Protein AF-A0A7C1RGD0-F1 (afdb_monomer_lite)

Sequence (67 aa):
MNALTIFLGMVGPWQIGIIVLVILLLFGGKKIPEMMRGLGSGIKEFKDASKEEDKPLSEEKIEEKKS

Secondary structure (DSSP, 8-state):
--HHHHHHT---HHHHHHHHHHHHHHH-TTHHHHHHHHHHHHHHHHHHHHHHHTS-S--S---S---

Structure (mmCIF, N/CA/C/O backbone):
data_AF-A0A7C1RGD0-F1
#
_entry.id   AF-A0A7C1RGD0-F1
#
loop_
_atom_site.group_PDB
_atom_site.id
_atom_site.type_symbol
_atom_site.label_atom_id
_atom_site.label_alt_id
_atom_site.label_comp_id
_atom_site.label_asym_id
_atom_site.label_entity_id
_atom_site.label_seq_id
_atom_site.pdbx_PDB_ins_code
_atom_site.Cartn_x
_atom_site.Cartn_y
_atom_site.Cartn_z
_atom_site.occupancy
_atom_site.B_iso_or_equiv
_atom_site.auth_seq_id
_atom_site.auth_comp_id
_atom_site.auth_asym_id
_atom_site.auth_atom_id
_atom_site.pdbx_PDB_model_num
ATOM 1 N N . MET A 1 1 ? 23.771 -11.396 -19.666 1.00 55.19 1 MET A N 1
ATOM 2 C CA . MET A 1 1 ? 23.789 -12.046 -18.336 1.00 55.19 1 MET A CA 1
ATOM 3 C C . MET A 1 1 ? 23.347 -11.033 -17.281 1.00 55.19 1 MET A C 1
ATOM 5 O O . MET A 1 1 ? 24.074 -10.757 -16.341 1.00 55.19 1 MET A O 1
ATOM 9 N N . ASN A 1 2 ? 22.157 -10.445 -17.462 1.00 58.28 2 ASN A N 1
ATOM 10 C CA . ASN A 1 2 ? 21.727 -9.269 -16.687 1.00 58.28 2 ASN A CA 1
ATOM 11 C C . ASN A 1 2 ? 20.537 -9.588 -15.769 1.00 58.28 2 ASN A C 1
ATOM 13 O O . ASN A 1 2 ? 20.214 -8.812 -14.882 1.00 58.28 2 ASN A O 1
ATOM 17 N N . ALA A 1 3 ? 19.888 -10.742 -15.961 1.00 62.44 3 ALA A N 1
ATOM 18 C CA . ALA A 1 3 ? 18.794 -11.184 -15.103 1.00 62.44 3 ALA A CA 1
ATOM 19 C C . ALA A 1 3 ? 19.283 -11.463 -13.672 1.00 62.44 3 ALA A C 1
ATOM 21 O O . ALA A 1 3 ? 18.650 -11.043 -12.713 1.00 62.44 3 ALA A O 1
ATOM 22 N N . LEU A 1 4 ? 20.451 -12.093 -13.516 1.00 63.16 4 LEU A N 1
ATOM 23 C CA . LEU A 1 4 ? 20.995 -12.423 -12.197 1.00 63.16 4 LEU A CA 1
ATOM 24 C C . LEU A 1 4 ? 21.372 -11.165 -11.390 1.00 63.16 4 LEU A C 1
ATOM 26 O O . LEU A 1 4 ? 21.137 -11.114 -10.190 1.00 63.16 4 LEU A O 1
ATOM 30 N N . THR A 1 5 ? 21.886 -10.120 -12.046 1.00 60.88 5 THR A N 1
ATOM 31 C CA . THR A 1 5 ? 22.185 -8.822 -11.417 1.00 60.88 5 THR A CA 1
ATOM 32 C C . THR A 1 5 ? 20.929 -8.014 -11.083 1.00 60.88 5 THR A C 1
ATOM 34 O O . THR A 1 5 ? 20.924 -7.333 -10.059 1.00 60.88 5 THR A O 1
ATOM 37 N N . ILE A 1 6 ? 19.856 -8.136 -11.880 1.00 63.34 6 ILE A N 1
ATOM 38 C CA . ILE A 1 6 ? 18.522 -7.601 -11.543 1.00 63.34 6 ILE A CA 1
ATOM 39 C C . ILE A 1 6 ? 17.980 -8.256 -10.262 1.00 63.34 6 ILE A C 1
ATOM 41 O O . ILE A 1 6 ? 17.370 -7.567 -9.448 1.00 63.34 6 ILE A O 1
ATOM 45 N N . PHE A 1 7 ? 18.226 -9.556 -10.065 1.00 60.91 7 PHE A N 1
ATOM 46 C CA . PHE A 1 7 ? 17.717 -10.309 -8.915 1.00 60.91 7 PHE A CA 1
ATOM 47 C C . PHE A 1 7 ? 18.577 -10.217 -7.640 1.00 60.91 7 PHE A C 1
ATOM 49 O O . PHE A 1 7 ? 18.005 -10.227 -6.555 1.00 60.91 7 PHE A O 1
ATOM 56 N N . LEU A 1 8 ? 19.913 -10.138 -7.729 1.00 64.50 8 LEU A N 1
ATOM 57 C CA . LEU A 1 8 ? 20.799 -10.295 -6.557 1.00 64.50 8 LEU A CA 1
ATOM 58 C C . LEU A 1 8 ? 21.590 -9.048 -6.119 1.00 64.50 8 LEU A C 1
ATOM 60 O O . LEU A 1 8 ? 22.144 -9.061 -5.025 1.00 64.50 8 LEU A O 1
ATOM 64 N N . GLY A 1 9 ? 21.729 -8.013 -6.954 1.00 61.16 9 GLY A N 1
ATOM 65 C CA . GLY A 1 9 ? 22.826 -7.047 -6.775 1.00 61.16 9 GLY A CA 1
ATOM 66 C C . GLY A 1 9 ? 22.444 -5.690 -6.201 1.00 61.16 9 GLY A C 1
ATOM 67 O O . GLY A 1 9 ? 23.041 -5.234 -5.235 1.00 61.16 9 GLY A O 1
ATOM 68 N N . MET A 1 10 ? 21.494 -4.998 -6.825 1.00 60.69 10 MET A N 1
ATOM 69 C CA . MET A 1 10 ? 21.148 -3.613 -6.494 1.00 60.69 10 MET A CA 1
ATOM 70 C C . MET A 1 10 ? 19.737 -3.350 -7.017 1.00 60.69 10 MET A C 1
ATOM 72 O O . MET A 1 10 ? 19.568 -2.916 -8.157 1.00 60.69 10 MET A O 1
ATOM 76 N N . VAL A 1 11 ? 18.706 -3.646 -6.223 1.00 66.38 11 VAL A N 1
ATOM 77 C CA . VAL A 1 11 ? 17.329 -3.275 -6.579 1.00 66.38 11 VAL A CA 1
ATOM 78 C C . VAL A 1 11 ? 17.185 -1.771 -6.340 1.00 66.38 11 VAL A C 1
ATOM 80 O O . VAL A 1 11 ? 16.765 -1.318 -5.280 1.00 66.38 11 VAL A O 1
ATOM 83 N N . GLY A 1 12 ? 17.658 -0.979 -7.300 1.00 76.00 12 GLY A N 1
ATOM 84 C CA . GLY A 1 12 ? 17.557 0.472 -7.254 1.00 76.00 12 GLY A CA 1
ATOM 85 C C . GLY A 1 12 ? 16.103 0.946 -7.385 1.00 76.00 12 GLY A C 1
ATOM 86 O O . GLY A 1 12 ? 15.232 0.183 -7.822 1.00 76.00 12 GLY A O 1
ATOM 87 N N . PRO A 1 13 ? 15.823 2.225 -7.067 1.00 81.44 13 PRO A N 1
ATOM 88 C CA . PRO A 1 13 ? 14.478 2.799 -7.172 1.00 81.44 13 PRO A CA 1
ATOM 89 C C . PRO A 1 13 ? 13.856 2.620 -8.565 1.00 81.44 13 PRO A C 1
ATOM 91 O O . PRO A 1 13 ? 12.646 2.448 -8.697 1.00 81.44 13 PRO A O 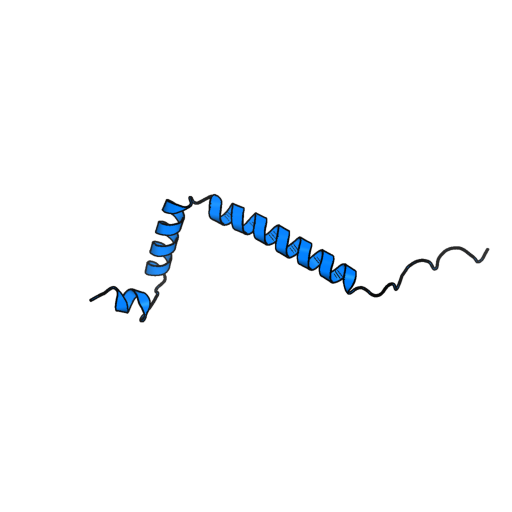1
ATOM 94 N N . TRP A 1 14 ? 14.696 2.607 -9.605 1.00 83.44 14 TRP A N 1
ATOM 95 C CA . TRP A 1 14 ? 14.276 2.449 -10.994 1.00 83.44 14 TRP A CA 1
ATOM 96 C C . TRP A 1 14 ? 13.690 1.060 -11.287 1.00 83.44 14 TRP A C 1
ATOM 98 O O . TRP A 1 14 ? 12.658 0.938 -11.942 1.00 83.44 14 TRP A O 1
ATOM 108 N N . GLN A 1 15 ? 14.305 0.002 -10.757 1.00 82.50 15 GLN A N 1
ATOM 109 C CA . GLN A 1 15 ? 13.851 -1.376 -10.938 1.00 82.50 15 GLN A CA 1
ATOM 110 C C . GLN A 1 15 ? 12.542 -1.635 -10.189 1.00 82.50 15 GLN A C 1
ATOM 112 O O . GLN A 1 15 ? 11.630 -2.247 -10.744 1.00 82.50 15 GLN A O 1
ATOM 117 N N . ILE A 1 16 ? 12.426 -1.120 -8.959 1.00 85.81 16 ILE A N 1
ATOM 118 C CA . ILE A 1 16 ? 11.182 -1.196 -8.179 1.00 85.81 16 ILE A CA 1
ATOM 119 C C . ILE A 1 16 ? 10.050 -0.502 -8.943 1.00 85.81 16 ILE A C 1
ATOM 121 O O . ILE A 1 16 ? 8.968 -1.071 -9.075 1.00 85.81 16 ILE A O 1
ATOM 125 N N . GLY A 1 17 ? 10.312 0.676 -9.518 1.00 89.56 17 GLY A N 1
ATOM 126 C CA . GLY A 1 17 ? 9.347 1.392 -10.353 1.00 89.56 17 GLY A CA 1
ATOM 127 C C . GLY A 1 17 ? 8.842 0.566 -11.540 1.00 89.56 17 GLY A C 1
ATOM 128 O O . GLY A 1 17 ? 7.638 0.519 -11.779 1.00 89.56 17 GLY A O 1
ATOM 129 N N . ILE A 1 18 ? 9.732 -0.146 -12.242 1.00 90.62 18 ILE A N 1
ATOM 130 C CA . ILE A 1 18 ? 9.353 -1.023 -13.364 1.00 90.62 18 ILE A CA 1
ATOM 131 C C . ILE A 1 18 ? 8.490 -2.201 -12.891 1.00 90.62 18 ILE A C 1
ATOM 133 O O . ILE A 1 18 ? 7.481 -2.506 -13.524 1.00 90.62 18 ILE A O 1
ATOM 137 N N . ILE A 1 19 ? 8.843 -2.848 -11.777 1.00 88.75 19 ILE A N 1
ATOM 138 C CA . ILE A 1 19 ? 8.060 -3.968 -11.227 1.00 88.75 19 ILE A CA 1
ATOM 139 C C . ILE A 1 19 ? 6.656 -3.496 -10.842 1.00 88.75 19 ILE A C 1
ATOM 141 O O . ILE A 1 19 ? 5.665 -4.121 -11.223 1.00 88.75 19 ILE A O 1
ATOM 145 N N . VAL A 1 20 ? 6.565 -2.366 -10.136 1.00 89.2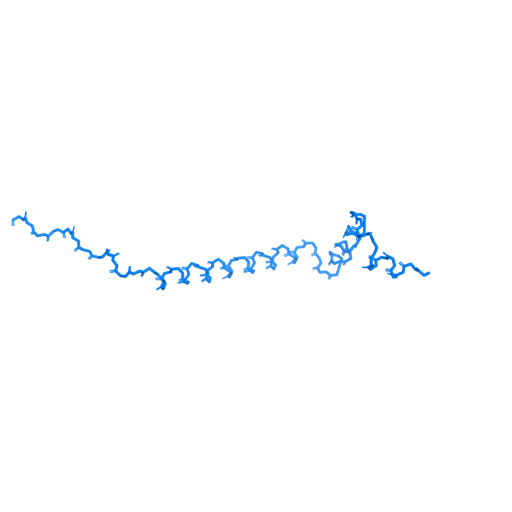5 20 VAL A N 1
ATOM 146 C CA . VAL A 1 20 ? 5.285 -1.756 -9.761 1.00 89.25 20 VAL A CA 1
ATOM 147 C C . VAL A 1 20 ? 4.474 -1.416 -11.006 1.00 89.25 20 VAL A C 1
ATOM 149 O O . VAL A 1 20 ? 3.287 -1.716 -11.033 1.00 89.25 20 VAL A O 1
ATOM 152 N N . LEU A 1 21 ? 5.094 -0.867 -12.053 1.00 92.06 21 LEU A N 1
ATOM 153 C CA . LEU A 1 21 ? 4.416 -0.540 -13.307 1.00 92.06 21 LEU A CA 1
ATOM 154 C C . LEU A 1 21 ? 3.840 -1.783 -14.001 1.00 92.06 21 LEU A C 1
ATOM 156 O O . LEU A 1 21 ? 2.688 -1.759 -14.426 1.00 92.06 21 LEU A O 1
ATOM 160 N N . VAL A 1 22 ? 4.600 -2.880 -14.080 1.00 93.00 22 VAL A N 1
ATOM 161 C CA . VAL A 1 22 ? 4.117 -4.147 -14.657 1.00 93.00 22 VAL A CA 1
ATOM 162 C C . VAL A 1 22 ? 2.940 -4.695 -13.851 1.00 93.00 22 VAL A C 1
ATOM 164 O O . VAL A 1 22 ? 1.910 -5.042 -14.423 1.00 93.00 22 VAL A O 1
ATOM 167 N N . ILE A 1 23 ? 3.049 -4.714 -12.522 1.00 91.31 23 ILE A N 1
ATOM 168 C CA . ILE A 1 23 ? 1.954 -5.128 -11.637 1.00 91.31 23 ILE A CA 1
ATOM 169 C C . ILE A 1 23 ? 0.724 -4.224 -11.833 1.00 91.31 23 ILE A C 1
ATOM 171 O O . ILE A 1 23 ? -0.400 -4.718 -11.911 1.00 91.31 23 ILE A O 1
ATOM 175 N N . LEU A 1 24 ? 0.919 -2.911 -11.969 1.00 91.88 24 LEU A N 1
ATOM 176 C CA . LEU A 1 24 ? -0.154 -1.945 -12.196 1.00 91.88 24 LEU A CA 1
ATOM 177 C C . LEU A 1 24 ? -0.853 -2.155 -13.543 1.00 91.88 24 LEU A C 1
ATOM 179 O O . LEU A 1 24 ? -2.057 -1.943 -13.630 1.00 91.88 24 LEU A O 1
ATOM 183 N N . LEU A 1 25 ? -0.125 -2.568 -14.584 1.00 92.44 25 LEU A N 1
ATOM 184 C CA . LEU A 1 25 ? -0.698 -2.889 -15.893 1.00 92.44 25 LEU A CA 1
ATOM 185 C C . LEU A 1 25 ? -1.491 -4.202 -15.867 1.00 92.44 25 LEU A C 1
ATOM 187 O O . LEU A 1 25 ? -2.543 -4.283 -16.493 1.00 92.44 25 LEU A O 1
ATOM 191 N N . LEU A 1 26 ? -1.022 -5.209 -15.124 1.00 92.44 26 LEU A N 1
ATOM 192 C CA . LEU A 1 26 ? -1.696 -6.507 -15.012 1.00 92.44 26 LEU A CA 1
ATOM 193 C C . LEU A 1 26 ? -2.951 -6.451 -14.132 1.00 92.44 26 LEU A C 1
ATOM 195 O O . LEU A 1 26 ? -3.990 -7.003 -14.488 1.00 92.44 26 LEU A O 1
ATOM 199 N N . PHE A 1 27 ? -2.861 -5.796 -12.975 1.00 89.56 27 PHE A N 1
ATOM 200 C CA . PHE A 1 27 ? -3.944 -5.752 -11.989 1.00 89.56 27 PHE A CA 1
ATOM 201 C C . PHE A 1 27 ? -4.783 -4.471 -12.073 1.00 89.56 27 PHE A C 1
ATOM 203 O O . PHE A 1 27 ? -5.919 -4.447 -11.597 1.00 89.56 27 PHE A O 1
ATOM 210 N N . GLY A 1 28 ? -4.263 -3.413 -1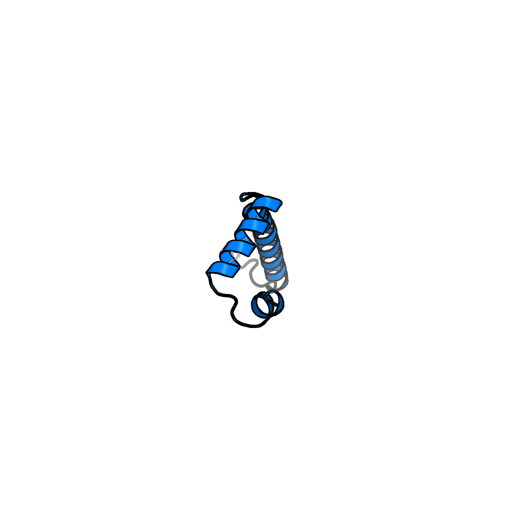2.695 1.00 85.00 28 GLY A N 1
ATOM 211 C CA . GLY A 1 28 ? -4.873 -2.087 -12.720 1.00 85.00 28 GLY A CA 1
ATOM 212 C C . GLY A 1 28 ? -4.559 -1.275 -11.459 1.00 85.00 28 GLY A C 1
ATOM 213 O O . GLY A 1 28 ? -4.502 -1.800 -10.346 1.00 85.00 28 GLY A O 1
ATOM 214 N N . GLY A 1 29 ? -4.437 0.050 -11.603 1.00 84.25 29 GLY A N 1
ATOM 215 C CA . GLY A 1 29 ? -4.099 0.942 -10.483 1.00 84.25 29 GLY A CA 1
ATOM 216 C C . GLY A 1 29 ? -5.135 1.032 -9.360 1.00 84.25 29 GLY A C 1
ATOM 217 O O . GLY A 1 29 ? -4.829 1.547 -8.288 1.00 84.25 29 GLY A O 1
ATOM 218 N N . LYS A 1 30 ? -6.349 0.513 -9.578 1.00 85.44 30 LYS A N 1
ATOM 219 C CA . LYS A 1 30 ? -7.440 0.534 -8.593 1.00 85.44 30 LYS A CA 1
ATOM 220 C C . LYS A 1 30 ? -7.533 -0.740 -7.748 1.00 85.44 30 LYS A C 1
ATOM 222 O O . LYS A 1 30 ? -7.903 -0.641 -6.582 1.00 85.44 30 LYS A O 1
ATOM 227 N N . LYS A 1 31 ? -7.137 -1.906 -8.278 1.00 86.88 31 LYS A N 1
ATOM 228 C CA . LYS A 1 31 ? -7.307 -3.191 -7.573 1.00 86.88 31 LYS A CA 1
ATOM 229 C C . LYS A 1 31 ? -6.385 -3.359 -6.375 1.00 86.88 31 LYS A C 1
ATOM 231 O O . LYS A 1 31 ? -6.793 -3.928 -5.371 1.00 86.88 31 LYS A O 1
ATOM 236 N N . ILE A 1 32 ? -5.158 -2.851 -6.459 1.00 88.00 32 ILE A N 1
ATOM 237 C CA . ILE A 1 32 ? -4.197 -2.943 -5.355 1.00 88.00 32 ILE A CA 1
ATOM 238 C C . ILE A 1 32 ? -4.664 -2.139 -4.128 1.00 88.00 32 ILE A C 1
ATOM 240 O O . ILE A 1 32 ? -4.748 -2.722 -3.046 1.00 88.00 32 ILE A O 1
ATOM 244 N N . PRO A 1 33 ? -5.060 -0.856 -4.258 1.00 85.44 33 PRO A N 1
ATOM 245 C CA . PRO A 1 33 ? -5.653 -0.102 -3.151 1.00 85.44 33 PRO A CA 1
ATOM 246 C C . PRO A 1 33 ? -6.949 -0.709 -2.609 1.00 85.44 33 PRO A C 1
ATOM 248 O O . PRO A 1 33 ? -7.178 -0.672 -1.404 1.00 85.44 33 PRO A O 1
ATOM 251 N N . GLU A 1 34 ? -7.797 -1.256 -3.481 1.00 91.00 34 GLU A N 1
ATOM 252 C CA . GLU A 1 34 ? -9.066 -1.882 -3.097 1.00 91.00 34 GLU A CA 1
ATOM 253 C C . GLU A 1 34 ? -8.844 -3.163 -2.281 1.00 91.00 34 GLU A C 1
ATOM 255 O O . GLU A 1 34 ? -9.418 -3.307 -1.202 1.00 91.00 34 GLU A O 1
ATOM 260 N N . MET A 1 35 ? -7.921 -4.032 -2.711 1.00 90.56 35 MET A N 1
ATOM 261 C CA . MET A 1 35 ? -7.497 -5.200 -1.932 1.00 90.56 35 MET A CA 1
ATOM 262 C C . MET A 1 35 ? -6.851 -4.802 -0.604 1.00 90.56 35 MET A C 1
ATOM 264 O O . MET A 1 35 ? -7.186 -5.379 0.425 1.00 90.56 35 MET A O 1
ATOM 268 N N . MET A 1 36 ? -5.958 -3.807 -0.590 1.00 91.56 36 MET A N 1
ATOM 269 C CA . MET A 1 36 ? -5.332 -3.340 0.654 1.00 91.56 36 MET A CA 1
ATOM 270 C C . MET A 1 36 ? -6.354 -2.769 1.637 1.00 91.56 36 MET A C 1
ATOM 272 O O . MET A 1 36 ? -6.244 -3.012 2.835 1.00 91.56 36 MET A O 1
ATOM 276 N N . ARG A 1 37 ? -7.367 -2.044 1.147 1.00 92.94 37 ARG A N 1
ATOM 277 C CA . ARG A 1 37 ? -8.474 -1.554 1.977 1.00 92.94 37 ARG A CA 1
ATOM 278 C C . ARG A 1 37 ? -9.293 -2.701 2.559 1.00 92.94 37 ARG A C 1
ATOM 280 O O . ARG A 1 37 ? -9.525 -2.698 3.760 1.00 92.94 37 ARG A O 1
ATOM 287 N N . GLY A 1 38 ? -9.675 -3.687 1.745 1.00 93.75 38 GLY A N 1
ATOM 288 C CA . GLY A 1 38 ? -10.421 -4.859 2.215 1.00 93.75 38 GLY A CA 1
ATOM 289 C C . GLY A 1 38 ? -9.650 -5.678 3.256 1.00 93.75 38 GLY A C 1
ATOM 290 O O . GLY A 1 38 ? -10.179 -5.983 4.321 1.00 93.75 38 GLY A O 1
ATOM 291 N N . LEU A 1 39 ? -8.371 -5.962 2.991 1.00 95.31 39 LEU A N 1
ATOM 292 C CA . LEU A 1 39 ? -7.490 -6.664 3.931 1.00 95.31 39 LEU A CA 1
ATOM 293 C C . LEU A 1 39 ? -7.262 -5.852 5.213 1.00 95.31 39 LEU A C 1
ATOM 295 O O . LEU A 1 39 ? -7.289 -6.410 6.306 1.00 95.31 39 LEU A O 1
ATOM 299 N N . GLY A 1 40 ? -7.068 -4.536 5.096 1.00 93.62 40 GLY A N 1
ATOM 300 C CA . GLY A 1 40 ? -6.864 -3.643 6.235 1.00 93.62 40 GLY A CA 1
ATOM 301 C C . GLY A 1 40 ? -8.078 -3.572 7.160 1.00 93.62 40 GLY A C 1
ATOM 302 O O . GLY A 1 40 ? -7.911 -3.638 8.377 1.00 93.62 40 GLY A O 1
ATOM 303 N N . SER A 1 41 ? -9.288 -3.496 6.599 1.00 94.31 41 SER A N 1
ATOM 304 C CA . SER A 1 41 ? -10.529 -3.555 7.379 1.00 94.31 41 SER A CA 1
ATOM 305 C C . SER A 1 41 ? -10.677 -4.894 8.101 1.00 94.31 41 SER A C 1
ATOM 307 O O . SER A 1 41 ? -10.914 -4.898 9.304 1.00 94.31 41 SER A O 1
ATOM 309 N N . GLY A 1 42 ? -10.430 -6.018 7.415 1.00 95.44 42 GLY A N 1
ATOM 310 C CA . GLY A 1 42 ? -10.510 -7.349 8.029 1.00 95.44 42 GLY A CA 1
ATOM 311 C C . GLY A 1 42 ? -9.489 -7.563 9.153 1.00 95.44 42 GLY A C 1
ATOM 312 O O . GLY A 1 42 ? -9.834 -8.075 10.213 1.00 95.44 42 GLY A O 1
ATOM 313 N N . ILE A 1 43 ? -8.242 -7.109 8.974 1.00 95.31 43 ILE A N 1
ATOM 314 C CA . ILE A 1 43 ? -7.214 -7.158 10.031 1.00 95.31 43 ILE A CA 1
ATOM 315 C C . ILE A 1 43 ? -7.615 -6.281 11.224 1.00 95.31 43 ILE A C 1
ATOM 317 O O . ILE A 1 43 ? -7.370 -6.652 12.372 1.00 95.31 43 ILE A O 1
ATOM 321 N N . LYS A 1 44 ? -8.216 -5.111 10.971 1.00 93.56 44 LYS A N 1
ATOM 322 C CA . LYS A 1 44 ? -8.683 -4.208 12.027 1.00 93.56 44 LYS A CA 1
ATOM 323 C C . LYS A 1 44 ? -9.822 -4.836 12.830 1.00 93.56 44 LYS A C 1
ATOM 325 O O . LYS A 1 44 ? -9.727 -4.858 14.049 1.00 93.56 44 LYS A O 1
ATOM 330 N N . GLU A 1 45 ? -10.840 -5.377 12.167 1.00 93.50 45 GLU A N 1
ATOM 331 C CA . GLU A 1 45 ? -11.954 -6.078 12.821 1.00 93.50 45 GLU A CA 1
ATOM 332 C C . GLU A 1 45 ? -11.463 -7.290 13.620 1.00 93.50 45 GLU A C 1
ATOM 334 O O . GLU A 1 45 ? -11.841 -7.457 14.776 1.00 93.50 45 GLU A O 1
ATOM 339 N N . PHE A 1 46 ? -10.541 -8.079 13.057 1.00 93.31 46 PHE A N 1
ATOM 340 C CA . PHE A 1 46 ? -9.929 -9.213 13.752 1.00 93.31 46 PHE A CA 1
ATOM 341 C C . PHE A 1 46 ? -9.180 -8.782 15.021 1.00 93.31 46 PHE A C 1
ATOM 343 O O . PHE A 1 46 ? -9.295 -9.414 16.072 1.00 93.31 46 PHE A O 1
ATOM 350 N N . LYS A 1 47 ? -8.426 -7.680 14.943 1.00 90.75 47 LYS A N 1
ATOM 351 C CA . LYS A 1 47 ? -7.706 -7.113 16.088 1.00 90.75 47 LYS A CA 1
ATOM 352 C C . LYS A 1 47 ? -8.649 -6.533 17.141 1.00 90.75 47 LYS A C 1
ATOM 354 O O . LYS A 1 47 ? -8.348 -6.641 18.326 1.00 90.75 47 LYS A O 1
ATOM 359 N N . ASP A 1 48 ? -9.734 -5.892 16.720 1.00 90.62 48 ASP A N 1
ATOM 360 C CA . ASP A 1 48 ? -10.726 -5.297 17.616 1.00 90.62 48 ASP A CA 1
ATOM 361 C C . ASP A 1 48 ? -11.486 -6.404 18.378 1.00 90.62 48 ASP A C 1
ATOM 363 O O . ASP A 1 48 ? -11.562 -6.337 19.602 1.00 90.62 48 ASP A O 1
ATOM 367 N N . ALA A 1 49 ? -11.906 -7.477 17.696 1.00 87.81 49 ALA A N 1
ATOM 368 C CA . ALA A 1 49 ? -12.538 -8.646 18.320 1.00 87.81 49 ALA A CA 1
ATOM 369 C C . ALA A 1 49 ? -11.595 -9.393 19.282 1.00 87.81 49 ALA A C 1
ATOM 371 O O . ALA A 1 49 ? -11.963 -9.677 20.418 1.00 87.81 49 ALA A O 1
ATOM 372 N N . SER A 1 50 ? -10.339 -9.626 18.877 1.00 86.12 50 SER A N 1
ATOM 373 C CA . SER A 1 50 ? -9.348 -10.291 19.744 1.00 86.12 50 SER A CA 1
ATOM 374 C C . SER A 1 50 ? -9.075 -9.495 21.030 1.00 86.12 50 SER A C 1
ATOM 376 O O . SER A 1 50 ? -8.804 -10.065 22.078 1.00 86.12 50 SER A O 1
ATOM 378 N N . LYS A 1 51 ? -9.166 -8.159 20.977 1.00 83.12 51 LYS A N 1
ATOM 379 C CA . LYS A 1 51 ? -8.997 -7.294 22.154 1.00 83.12 51 LYS A CA 1
ATOM 380 C C . LYS A 1 51 ? -10.194 -7.294 23.099 1.00 83.12 51 LYS A C 1
ATOM 382 O O . LYS A 1 51 ? -10.013 -6.949 24.263 1.00 83.12 51 LYS A O 1
ATOM 387 N N . GLU A 1 52 ? -11.399 -7.574 22.611 1.00 70.50 52 GLU A N 1
ATOM 388 C CA . GLU A 1 52 ? -12.583 -7.709 23.466 1.00 70.50 52 GLU A CA 1
ATOM 389 C C . GLU A 1 52 ? -12.565 -9.031 24.236 1.00 70.50 52 GLU A C 1
ATOM 391 O O . GLU A 1 52 ? -12.954 -9.039 25.400 1.00 70.50 52 GLU A O 1
ATOM 396 N N . GLU A 1 53 ? -12.023 -10.101 23.649 1.00 64.31 53 GLU A N 1
ATOM 397 C CA . GLU A 1 53 ? -11.803 -11.378 24.346 1.00 64.31 53 GLU A CA 1
ATOM 398 C C . GLU A 1 53 ? -10.734 -11.274 25.453 1.00 64.31 53 GLU A C 1
ATOM 400 O O . GLU A 1 53 ? -10.851 -11.927 26.489 1.00 64.31 53 GLU A O 1
ATOM 405 N N . ASP A 1 54 ? -9.736 -10.399 25.280 1.00 62.97 54 ASP A N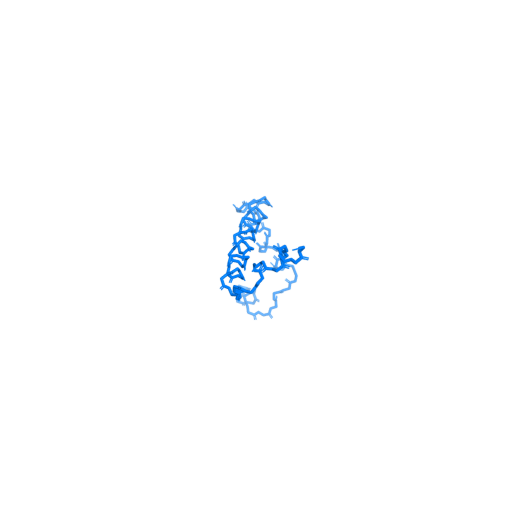 1
ATOM 406 C CA . ASP A 1 54 ? -8.664 -10.151 26.259 1.00 62.97 54 ASP A CA 1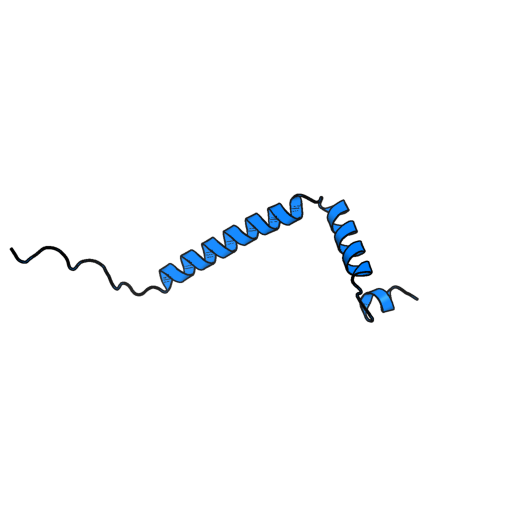
ATOM 407 C C . ASP A 1 54 ? -9.022 -9.115 27.348 1.00 62.97 54 ASP A C 1
ATOM 409 O O . ASP A 1 54 ? -8.232 -8.888 28.273 1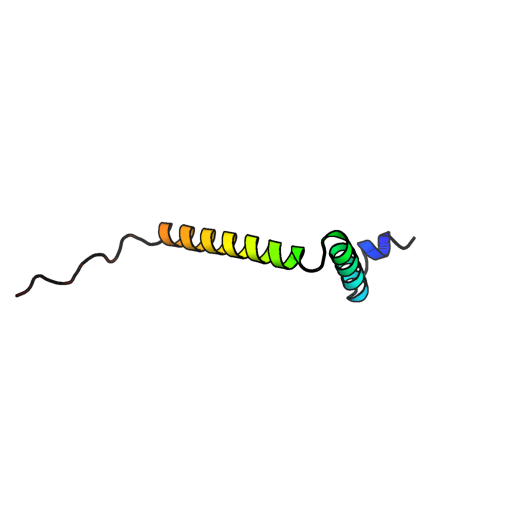.00 62.97 54 ASP A O 1
ATOM 413 N N . LYS A 1 55 ? -10.187 -8.452 27.275 1.00 59.75 55 LYS A N 1
ATOM 414 C CA . LYS A 1 55 ? -10.630 -7.546 28.346 1.00 59.75 55 LYS A CA 1
ATOM 415 C C . LYS A 1 55 ? -11.255 -8.371 29.478 1.00 59.75 55 LYS A C 1
ATOM 417 O O . LYS A 1 55 ? -12.301 -8.984 29.267 1.00 59.75 55 LYS A O 1
ATOM 422 N N . PRO A 1 56 ? -10.675 -8.381 30.696 1.00 53.69 56 PRO A N 1
ATOM 423 C CA . PRO A 1 56 ? -11.347 -8.984 31.836 1.00 53.69 56 PRO A CA 1
ATOM 424 C C . PRO A 1 56 ? -12.691 -8.278 32.055 1.00 53.69 56 PRO A C 1
ATOM 426 O O . PRO A 1 56 ? -12.798 -7.069 31.865 1.00 53.69 56 PRO A O 1
ATOM 429 N N . LEU A 1 57 ? -13.696 -9.050 32.471 1.00 56.75 57 LEU A N 1
ATOM 430 C CA . LEU A 1 57 ? -15.073 -8.669 32.829 1.00 56.75 57 LEU A CA 1
ATOM 431 C C . LEU A 1 57 ? -15.185 -7.646 33.990 1.00 56.75 57 LEU A C 1
ATOM 433 O O . LEU A 1 57 ? -16.110 -7.706 34.797 1.00 56.75 57 LEU A O 1
ATOM 437 N N . SER A 1 58 ? -14.236 -6.728 34.146 1.00 57.53 58 SER A N 1
ATOM 438 C CA . SER A 1 58 ? -14.301 -5.654 35.128 1.00 57.53 58 SER A CA 1
ATOM 439 C C . SER A 1 58 ? -15.010 -4.454 34.517 1.00 57.53 58 SER A C 1
ATOM 441 O O . SER A 1 58 ? -14.537 -3.937 33.512 1.00 57.53 58 SER A O 1
ATOM 443 N N . GLU A 1 59 ? -16.072 -4.003 35.189 1.00 59.06 59 GLU A N 1
ATOM 444 C CA . GLU A 1 59 ? -16.842 -2.763 34.966 1.00 59.06 59 GLU A CA 1
ATOM 445 C C . GLU A 1 59 ? -18.255 -2.961 34.381 1.00 59.06 59 GLU A C 1
ATOM 447 O O . GLU A 1 59 ? -18.664 -2.283 33.444 1.00 59.06 59 GLU A O 1
ATOM 452 N N . GLU A 1 60 ? -19.074 -3.813 35.017 1.00 53.50 60 GLU A N 1
ATOM 453 C CA . GLU A 1 60 ? -20.522 -3.561 35.087 1.00 53.50 60 GLU A CA 1
ATOM 454 C C . GLU A 1 60 ? -20.943 -3.273 36.544 1.00 53.50 60 GLU A C 1
ATOM 456 O O . GLU A 1 60 ? -20.719 -4.080 37.444 1.00 53.50 60 GLU A O 1
ATOM 461 N N . LYS A 1 61 ? -21.601 -2.116 36.726 1.00 52.56 61 LYS A N 1
ATOM 462 C CA . LYS A 1 61 ? -22.471 -1.694 37.847 1.00 52.56 61 LYS A CA 1
ATOM 463 C C . LYS A 1 61 ? -21.859 -1.444 39.232 1.00 52.56 61 LYS A C 1
ATOM 465 O O . LYS A 1 61 ? -21.972 -2.260 40.141 1.00 52.56 61 LYS A O 1
ATOM 470 N N . ILE A 1 62 ? -21.450 -0.193 39.460 1.00 48.97 62 ILE A N 1
ATOM 471 C CA . ILE A 1 62 ? -21.716 0.496 40.735 1.00 48.97 62 ILE A CA 1
ATOM 472 C C . ILE A 1 62 ? -22.288 1.882 40.419 1.00 48.97 62 ILE A C 1
ATOM 474 O O . ILE A 1 62 ? -21.579 2.879 40.431 1.00 48.97 62 ILE A O 1
ATOM 478 N N . GLU A 1 63 ? -23.587 1.947 40.145 1.00 62.25 63 GLU A N 1
ATOM 479 C CA . GLU A 1 63 ? -24.377 3.133 40.469 1.00 62.25 63 GLU A CA 1
ATOM 480 C C . GLU A 1 63 ? -25.788 2.673 40.867 1.00 62.25 63 GLU A C 1
ATOM 482 O O . GLU A 1 63 ? -26.311 1.707 40.315 1.00 62.25 63 GLU A O 1
ATOM 487 N N . GLU A 1 64 ? -26.360 3.351 41.864 1.00 55.72 64 GLU A N 1
ATOM 488 C CA . GLU A 1 64 ? -27.750 3.234 42.332 1.00 55.72 64 GLU A CA 1
ATOM 489 C C . GLU A 1 64 ? -28.112 2.125 43.351 1.00 55.72 64 GLU A C 1
ATOM 491 O O . GLU A 1 64 ? -28.940 1.249 43.110 1.00 55.72 64 GLU A O 1
ATOM 496 N N . LYS A 1 65 ? -27.582 2.233 44.582 1.00 50.12 65 LYS A N 1
ATOM 497 C CA . LYS A 1 65 ? -28.383 1.966 45.800 1.00 50.12 65 LYS A CA 1
ATOM 498 C C . LYS A 1 65 ? -27.758 2.570 47.064 1.00 50.12 65 LYS A C 1
ATOM 500 O O . LYS A 1 65 ? -27.164 1.874 47.883 1.00 50.12 65 LYS A O 1
ATOM 505 N N . LYS A 1 66 ? -27.909 3.883 47.242 1.00 48.59 66 LYS A N 1
ATOM 506 C CA . LYS A 1 66 ? -27.891 4.505 48.576 1.00 48.59 66 LYS A CA 1
ATOM 507 C C . LYS A 1 66 ? -28.687 5.814 48.565 1.00 48.59 66 LYS A C 1
ATOM 509 O O . LYS A 1 66 ? -28.121 6.895 48.686 1.00 48.59 66 LYS A O 1
ATOM 514 N N . SER A 1 67 ? -29.998 5.676 48.386 1.00 40.41 67 SER A N 1
ATOM 515 C CA . SER A 1 67 ? -30.989 6.604 48.934 1.00 40.41 67 SER A CA 1
ATOM 516 C C . SER A 1 67 ? -31.756 5.895 50.039 1.00 40.41 67 SER A C 1
ATOM 518 O O . SER A 1 67 ? -31.760 4.641 50.030 1.00 40.41 67 SER A O 1
#

pLDDT: mean 76.88, std 16.16, range [40.41, 95.44]

Foldseek 3Di:
DCVVCCVPPDVDPVNVVVVVVVVCVVQNPPRVVVVCVVVVVVVVVVVVVVVVVVDPPPDDDDDDDDD

Radius of gyration: 24.89 Å; chains: 1; bounding box: 55×19×67 Å